Protein AF-A0A9D1VJF5-F1 (afdb_monomer_lite)

Foldseek 3Di:
DDCDPVVRDDDDQDDPPDGDDPVVVVVVVVVVVVVDDDDPDPDPDDDVVQLVVFFDDVVVVRDGD

Radius of gyration: 17.04 Å; chains: 1; bounding box: 33×30×39 Å

Sequence (65 aa):
IEVNIPKRILRIVGIAGEKKTPEEIEEILKERKKRWTPKPAKYEKGVLKIFSEKAVSPMKGGYMD

Secondary structure (DSSP, 8-state):
-EEETTTTEEE--EETTEE--HHHHHHHHHHHHHH--PPPPS--SSHHHHHHHHBPPGGGT--B-

Organism: NCBI:txid2838499

pLDDT: 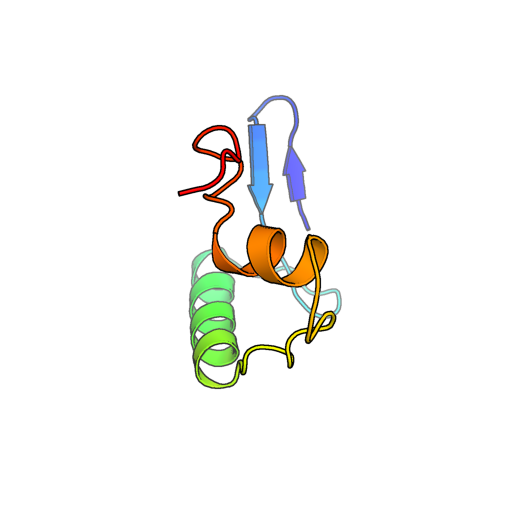mean 96.45, std 1.77, range [85.81, 98.38]

Structure (mmCIF, N/CA/C/O backbone):
data_AF-A0A9D1VJF5-F1
#
_entry.id   AF-A0A9D1VJF5-F1
#
loop_
_atom_site.group_PDB
_atom_site.id
_atom_site.type_s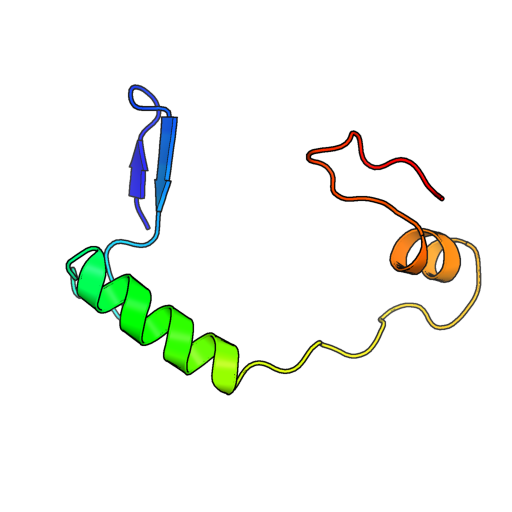ymbol
_atom_site.label_atom_id
_atom_site.label_alt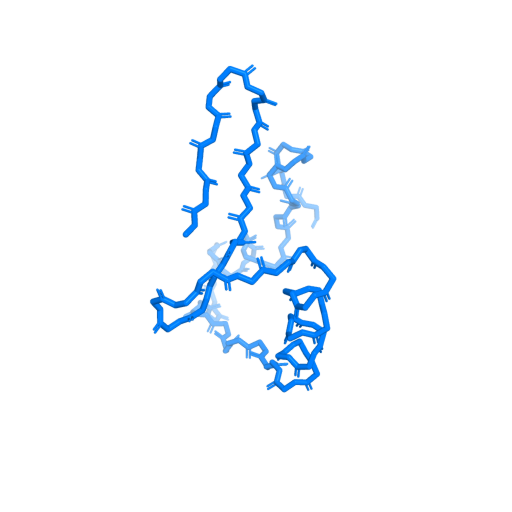_id
_atom_site.label_comp_id
_atom_site.label_asym_id
_atom_site.label_entity_id
_atom_site.label_seq_id
_atom_site.pdbx_PDB_ins_code
_atom_site.Cartn_x
_atom_site.Cartn_y
_atom_site.Cartn_z
_atom_site.occupancy
_atom_site.B_iso_or_equiv
_atom_site.auth_seq_id
_atom_site.auth_comp_id
_atom_site.auth_asym_id
_atom_site.auth_atom_id
_atom_site.pdbx_PDB_model_num
ATOM 1 N N . ILE A 1 1 ? -14.126 -0.618 6.529 1.00 94.31 1 ILE A N 1
ATOM 2 C CA . ILE A 1 1 ? -13.208 0.452 6.057 1.00 94.31 1 ILE A CA 1
ATOM 3 C C . ILE A 1 1 ? -13.968 1.767 6.162 1.00 94.31 1 ILE A C 1
ATOM 5 O O . ILE A 1 1 ? -15.172 1.749 5.939 1.00 94.31 1 ILE A O 1
ATOM 9 N N . GLU A 1 2 ? -13.307 2.857 6.544 1.00 96.25 2 GLU A N 1
ATOM 10 C CA . GLU A 1 2 ? -13.873 4.209 6.497 1.00 96.25 2 GLU A CA 1
ATOM 11 C C . GLU A 1 2 ? -13.288 4.969 5.305 1.00 96.25 2 GLU A C 1
ATOM 13 O O . GLU A 1 2 ? -12.067 5.017 5.142 1.00 96.25 2 GLU A O 1
ATOM 18 N N . VAL A 1 3 ? -14.170 5.584 4.515 1.00 97.75 3 VAL A N 1
ATOM 19 C CA . VAL A 1 3 ? -13.831 6.578 3.494 1.00 97.75 3 VAL A CA 1
ATOM 20 C C . VAL A 1 3 ? -14.537 7.870 3.882 1.00 97.75 3 VAL A C 1
ATOM 22 O O . VAL A 1 3 ? -15.764 7.941 3.858 1.00 97.75 3 VAL A O 1
ATOM 25 N N . ASN A 1 4 ? -13.772 8.884 4.268 1.00 97.88 4 ASN A N 1
ATOM 26 C CA . ASN A 1 4 ? -14.301 10.174 4.686 1.00 97.88 4 ASN A CA 1
ATOM 27 C C . ASN A 1 4 ? -13.810 11.254 3.721 1.00 97.88 4 ASN A C 1
ATOM 29 O O . ASN A 1 4 ? -12.669 11.704 3.824 1.00 97.88 4 ASN A O 1
ATOM 33 N N . ILE A 1 5 ? -14.666 11.656 2.778 1.00 97.75 5 ILE A N 1
ATOM 34 C CA . ILE A 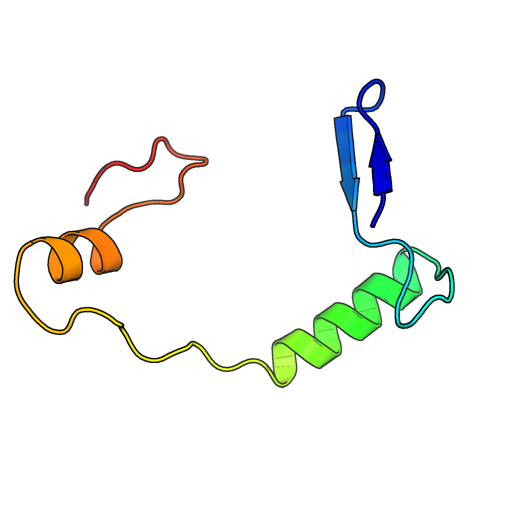1 5 ? -14.312 12.639 1.745 1.00 97.75 5 ILE A CA 1
ATOM 35 C C . ILE A 1 5 ? -14.035 14.026 2.345 1.00 97.75 5 ILE A C 1
ATOM 37 O O . ILE A 1 5 ? -12.959 14.560 2.073 1.00 97.75 5 ILE A O 1
ATOM 41 N N . PRO A 1 6 ? -14.901 14.597 3.213 1.00 98.38 6 PRO A N 1
ATOM 42 C CA . PRO A 1 6 ? -14.647 15.924 3.778 1.00 98.38 6 PRO A CA 1
ATOM 43 C C . PRO A 1 6 ? -13.342 16.002 4.575 1.00 98.38 6 PRO A C 1
ATOM 45 O O . PRO A 1 6 ? -12.595 16.968 4.447 1.00 98.38 6 PRO A O 1
ATOM 48 N N . LYS A 1 7 ? -13.039 14.966 5.369 1.00 98.06 7 LYS A N 1
ATOM 49 C CA . LYS A 1 7 ? -11.812 14.911 6.177 1.00 98.06 7 LYS A CA 1
ATOM 50 C C . LYS A 1 7 ? -10.603 14.365 5.410 1.00 98.06 7 LYS A C 1
ATOM 52 O O . LYS A 1 7 ? -9.504 14.392 5.950 1.00 98.06 7 LYS A O 1
ATOM 57 N N . ARG A 1 8 ? -10.792 13.875 4.178 1.00 97.62 8 ARG A N 1
ATOM 58 C CA . ARG A 1 8 ? -9.771 13.209 3.345 1.00 97.62 8 ARG A CA 1
ATOM 59 C C . ARG A 1 8 ? -9.097 12.024 4.051 1.00 97.62 8 ARG A C 1
ATOM 61 O O . ARG A 1 8 ? -7.884 11.852 3.976 1.00 97.62 8 ARG A O 1
ATOM 68 N N . ILE A 1 9 ? -9.888 11.209 4.750 1.00 97.38 9 ILE A N 1
ATOM 69 C CA . ILE A 1 9 ? -9.396 10.051 5.510 1.00 97.38 9 ILE A CA 1
ATOM 70 C C . ILE A 1 9 ? -9.789 8.756 4.802 1.00 97.38 9 ILE A C 1
ATOM 72 O O . ILE A 1 9 ? -10.955 8.548 4.466 1.00 97.38 9 ILE A O 1
ATOM 76 N N . LEU A 1 10 ? -8.816 7.857 4.660 1.00 97.25 10 LEU A N 1
ATOM 77 C CA . LEU A 1 10 ? -9.016 6.452 4.322 1.00 97.25 10 LEU A CA 1
ATOM 78 C C . LEU A 1 10 ? -8.347 5.602 5.405 1.00 97.25 10 LEU A C 1
ATOM 80 O O . LEU A 1 10 ? -7.135 5.698 5.590 1.00 97.25 10 LEU A O 1
ATOM 84 N N . ARG A 1 11 ? -9.116 4.781 6.129 1.00 97.12 11 ARG A N 1
ATOM 85 C CA . ARG A 1 11 ? -8.556 3.916 7.186 1.00 97.12 11 ARG A CA 1
ATOM 86 C C . ARG A 1 11 ? -9.357 2.640 7.429 1.00 97.12 11 ARG A C 1
ATOM 88 O O . ARG A 1 11 ? -10.539 2.526 7.095 1.00 97.12 11 ARG A O 1
ATOM 95 N N . ILE A 1 12 ? -8.705 1.660 8.045 1.00 97.69 12 ILE A N 1
ATOM 96 C CA . ILE A 1 12 ? -9.350 0.448 8.554 1.00 97.69 12 ILE A CA 1
ATOM 97 C C . ILE A 1 12 ? -9.890 0.774 9.954 1.00 97.69 12 ILE A C 1
ATOM 99 O O . ILE A 1 12 ? -9.153 1.281 10.784 1.00 97.69 12 ILE A O 1
ATOM 103 N N . VAL A 1 13 ? -11.178 0.516 10.197 1.00 97.31 13 VAL A N 1
ATOM 104 C CA . VAL A 1 13 ? -11.881 0.837 11.466 1.00 97.31 13 VAL A CA 1
ATOM 105 C C . VAL A 1 13 ? -12.539 -0.387 12.104 1.00 97.31 13 VAL A C 1
ATOM 107 O O . VAL A 1 13 ? -13.347 -0.273 13.020 1.00 97.31 13 VAL A O 1
ATOM 110 N N . GLY A 1 14 ? -12.280 -1.568 11.551 1.00 97.19 14 GLY A N 1
ATOM 111 C CA . GLY A 1 14 ? -12.940 -2.793 11.962 1.00 97.19 14 GLY A CA 1
ATOM 112 C C . GLY A 1 14 ? -12.480 -4.008 11.172 1.00 97.19 14 GLY A C 1
ATOM 113 O O . GLY A 1 14 ? -11.926 -3.877 10.075 1.00 97.19 14 GLY A O 1
ATOM 114 N N . ILE A 1 15 ? -12.697 -5.187 11.748 1.00 96.75 15 ILE A N 1
ATOM 115 C CA . ILE A 1 15 ? -12.264 -6.493 11.241 1.00 96.75 15 ILE A CA 1
ATOM 116 C C . ILE A 1 15 ? -13.411 -7.480 11.455 1.00 96.75 15 ILE A C 1
ATOM 118 O O . ILE A 1 15 ? -14.023 -7.474 12.513 1.00 96.75 15 ILE A O 1
ATOM 122 N N . ALA A 1 16 ? -13.699 -8.315 10.450 1.00 94.94 16 ALA A N 1
ATOM 123 C CA . ALA A 1 16 ? -14.734 -9.356 10.521 1.00 94.94 16 ALA A CA 1
ATOM 124 C C . ALA A 1 16 ? -16.130 -8.850 10.959 1.00 94.94 16 ALA A C 1
ATOM 126 O O . ALA A 1 16 ? -16.874 -9.561 11.618 1.00 94.94 16 ALA A O 1
ATOM 127 N N . GLY A 1 17 ? -16.492 -7.619 10.583 1.00 94.00 17 GLY A N 1
ATOM 128 C CA . GLY A 1 17 ? -17.785 -7.011 10.929 1.00 94.00 17 GLY A CA 1
ATOM 129 C C . GLY A 1 17 ? -17.799 -6.233 12.249 1.00 94.00 17 GLY A C 1
ATOM 130 O O . GLY A 1 17 ? -18.731 -5.468 12.480 1.00 94.00 17 GLY A O 1
ATOM 131 N N . GLU A 1 18 ? -16.750 -6.329 13.066 1.00 96.94 18 GLU A N 1
ATOM 132 C CA . GLU A 1 18 ? -16.642 -5.604 14.336 1.00 96.94 18 GLU A CA 1
ATOM 133 C C . GLU A 1 18 ? -15.844 -4.309 14.190 1.00 96.94 18 GLU A C 1
ATOM 135 O O . GLU A 1 18 ? -14.770 -4.300 13.580 1.00 96.94 18 GLU A O 1
ATOM 140 N N . LYS A 1 19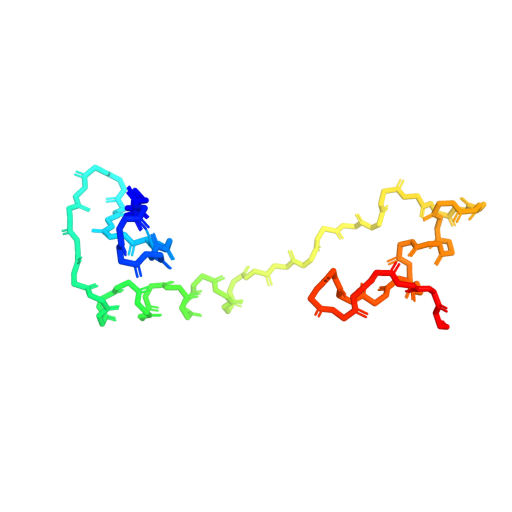 ? -16.333 -3.217 14.790 1.00 97.12 19 LYS A N 1
ATOM 141 C CA . LYS A 1 19 ? -15.561 -1.973 14.918 1.00 97.12 19 LYS A CA 1
ATOM 142 C C . LYS A 1 19 ? -14.456 -2.145 15.960 1.00 97.12 19 LYS A C 1
ATOM 144 O O . LYS A 1 19 ? -14.667 -2.802 16.973 1.00 97.12 19 LYS A O 1
ATOM 149 N N . LYS A 1 20 ? -13.301 -1.536 15.700 1.00 97.38 20 LYS A N 1
ATOM 150 C CA . LYS A 1 20 ? -12.126 -1.548 16.582 1.00 97.38 20 LYS A CA 1
ATOM 151 C C . LYS A 1 20 ? -11.524 -0.153 16.686 1.00 97.38 20 LYS A C 1
ATOM 153 O O . LYS A 1 20 ? -11.744 0.679 15.796 1.00 97.38 20 LYS A O 1
ATOM 158 N N . THR A 1 21 ? -10.793 0.106 17.762 1.00 97.44 21 THR A N 1
ATOM 159 C CA . THR A 1 21 ? -10.092 1.381 17.941 1.00 97.44 21 THR A CA 1
ATOM 160 C C . THR A 1 21 ? -8.879 1.474 17.006 1.00 97.44 21 THR A C 1
ATOM 162 O O . THR A 1 21 ? -8.420 0.456 16.474 1.00 97.44 21 THR A O 1
ATOM 165 N N . PRO A 1 22 ? -8.346 2.683 16.759 1.00 96.31 22 PRO A N 1
ATOM 166 C CA . PRO A 1 22 ? -7.121 2.848 15.981 1.00 96.31 22 PRO A CA 1
ATOM 167 C C . PRO A 1 22 ? -5.943 2.024 16.518 1.00 96.31 22 PRO A C 1
ATOM 169 O O . PRO A 1 22 ? -5.232 1.407 15.728 1.00 96.31 22 PRO A O 1
ATOM 172 N N . GLU A 1 23 ? -5.784 1.958 17.840 1.00 97.62 23 GLU A N 1
ATOM 173 C CA . GLU A 1 23 ? -4.689 1.257 18.520 1.00 97.62 23 GLU A CA 1
ATOM 174 C C . GLU A 1 23 ? -4.802 -0.263 18.333 1.00 97.62 23 GLU A C 1
ATOM 176 O O . GLU A 1 23 ? -3.823 -0.931 17.999 1.00 97.62 23 GLU A O 1
ATOM 181 N N . GLU A 1 24 ? -6.014 -0.814 18.466 1.00 97.56 24 GLU A N 1
ATOM 182 C CA . GLU A 1 24 ? -6.275 -2.233 18.199 1.00 97.56 24 GLU A CA 1
ATOM 183 C C . GLU A 1 24 ? -5.998 -2.591 16.734 1.00 97.56 24 GLU A C 1
ATOM 185 O O . GLU A 1 24 ? -5.418 -3.637 16.433 1.00 97.56 24 GLU A O 1
ATOM 190 N N . ILE A 1 25 ? -6.407 -1.724 15.800 1.00 98.00 25 ILE A N 1
ATOM 191 C CA . ILE A 1 25 ? -6.121 -1.918 14.376 1.00 98.00 25 ILE A CA 1
ATOM 192 C C . ILE A 1 25 ? -4.613 -1.888 14.122 1.00 98.00 25 ILE A C 1
ATOM 194 O O . ILE A 1 25 ? -4.122 -2.722 13.359 1.00 98.00 25 ILE A O 1
ATOM 198 N N . GLU A 1 26 ? -3.875 -0.973 14.747 1.00 97.88 26 GLU A N 1
ATOM 199 C CA . GLU A 1 26 ? -2.427 -0.867 14.579 1.00 97.88 26 GLU A CA 1
ATOM 200 C C . GLU A 1 26 ? -1.695 -2.127 15.059 1.00 97.88 26 GLU A C 1
ATOM 202 O O . GLU A 1 26 ? -0.884 -2.679 14.305 1.00 97.88 26 GLU A O 1
ATOM 207 N N . GLU A 1 27 ? -2.040 -2.652 16.238 1.00 98.00 27 GLU A N 1
ATOM 208 C CA . GLU A 1 27 ? -1.421 -3.883 16.743 1.00 98.00 27 GLU A CA 1
ATOM 209 C C . GLU A 1 27 ? -1.750 -5.085 15.840 1.00 98.00 27 GLU A C 1
ATOM 211 O O . GLU A 1 27 ? -0.854 -5.836 15.440 1.00 98.00 27 GLU A O 1
ATOM 216 N N . ILE A 1 28 ? -3.001 -5.216 15.383 1.00 97.62 28 ILE A N 1
ATOM 217 C CA . ILE A 1 28 ? -3.384 -6.302 14.467 1.00 97.62 28 ILE A CA 1
ATOM 218 C C . ILE A 1 28 ? -2.652 -6.188 13.121 1.00 97.62 28 ILE A C 1
ATOM 220 O O . ILE A 1 28 ? -2.209 -7.197 12.557 1.00 97.62 28 ILE A O 1
ATOM 224 N N . LEU A 1 29 ? -2.511 -4.980 12.570 1.00 97.56 29 LEU A N 1
ATOM 225 C CA . LEU A 1 29 ? -1.778 -4.772 11.319 1.00 97.56 29 LEU A CA 1
ATOM 226 C C . LEU A 1 29 ? -0.287 -5.079 11.482 1.00 97.56 29 LEU A C 1
ATOM 228 O O . LEU A 1 29 ? 0.305 -5.684 10.583 1.00 97.56 29 LEU A O 1
ATOM 232 N N . LYS A 1 30 ? 0.306 -4.743 12.629 1.00 98.00 30 LYS A N 1
ATOM 233 C CA . LYS A 1 30 ? 1.691 -5.089 12.968 1.00 98.00 30 LYS A CA 1
ATOM 234 C C . LYS A 1 30 ? 1.888 -6.603 13.033 1.00 98.00 30 LYS A C 1
ATOM 236 O O . LYS A 1 30 ? 2.830 -7.120 12.429 1.00 98.00 30 LYS A O 1
ATOM 241 N N . GLU A 1 31 ? 0.979 -7.336 13.673 1.00 97.88 31 GLU A N 1
ATOM 242 C CA . GLU A 1 31 ? 1.014 -8.803 13.692 1.00 97.88 31 GLU A CA 1
ATOM 243 C C . GLU A 1 31 ? 0.820 -9.440 12.310 1.00 97.88 31 GLU A C 1
ATOM 245 O O . GLU A 1 31 ? 1.459 -10.445 11.985 1.00 97.88 31 GLU A O 1
ATOM 250 N N . ARG A 1 32 ? -0.070 -8.885 11.480 1.00 97.50 32 ARG A N 1
ATOM 251 C CA . ARG A 1 32 ? -0.273 -9.359 10.102 1.00 97.50 32 ARG A CA 1
ATOM 252 C C . ARG A 1 32 ? 0.958 -9.106 9.247 1.00 97.50 32 ARG A C 1
ATOM 254 O O . ARG A 1 32 ? 1.347 -9.987 8.488 1.00 97.50 32 ARG A O 1
ATOM 261 N N . LYS A 1 33 ? 1.604 -7.948 9.410 1.00 97.50 33 LYS A N 1
ATOM 262 C CA . LYS A 1 33 ? 2.841 -7.598 8.706 1.00 97.50 33 LYS A CA 1
ATOM 263 C C . LYS A 1 33 ? 3.980 -8.564 9.039 1.00 97.50 33 LYS A C 1
ATOM 265 O O . LYS A 1 33 ? 4.702 -8.948 8.131 1.00 97.50 33 LYS A O 1
ATOM 270 N N . LYS A 1 34 ? 4.097 -9.017 10.296 1.00 97.62 34 LYS A N 1
ATOM 271 C CA . LYS A 1 34 ? 5.075 -10.054 10.693 1.00 97.62 34 LYS A CA 1
ATOM 272 C C . LYS A 1 34 ? 4.871 -11.384 9.954 1.00 97.62 34 LYS A C 1
ATOM 274 O O . LYS A 1 34 ? 5.838 -12.089 9.703 1.00 97.62 34 LYS A O 1
ATOM 279 N N . ARG A 1 35 ? 3.622 -11.727 9.623 1.00 97.31 35 ARG A N 1
ATOM 280 C CA . ARG A 1 35 ? 3.243 -12.961 8.906 1.00 97.31 35 ARG A CA 1
ATOM 281 C C . ARG A 1 35 ? 3.191 -12.789 7.386 1.00 97.31 35 ARG A C 1
ATOM 283 O O . ARG A 1 35 ? 2.945 -13.756 6.672 1.00 97.31 35 ARG A O 1
ATOM 290 N N . TRP A 1 36 ? 3.353 -11.567 6.890 1.00 97.81 36 TRP A N 1
ATOM 291 C CA . TRP A 1 36 ? 3.178 -11.261 5.480 1.00 97.81 36 TRP A CA 1
ATOM 292 C C . TRP A 1 36 ? 4.432 -11.614 4.686 1.00 97.81 36 TRP A C 1
ATOM 294 O O . TRP A 1 36 ? 5.535 -11.192 5.028 1.00 97.81 36 TRP A O 1
ATOM 304 N N . THR A 1 37 ? 4.241 -12.338 3.586 1.00 96.62 37 THR A N 1
ATOM 305 C CA . THR A 1 37 ? 5.279 -12.622 2.597 1.00 96.62 37 THR A CA 1
ATOM 306 C C . THR A 1 37 ? 4.912 -11.982 1.257 1.00 96.62 37 THR A C 1
ATOM 308 O O . THR A 1 37 ? 3.734 -11.959 0.875 1.00 96.62 37 THR A O 1
ATOM 311 N N . PRO A 1 38 ? 5.895 -11.427 0.525 1.00 95.06 38 PRO A N 1
ATOM 312 C CA . PRO A 1 38 ? 5.647 -10.883 -0.800 1.00 95.06 38 PRO A CA 1
ATOM 313 C C . PRO A 1 38 ? 5.206 -11.996 -1.755 1.00 95.06 38 PRO A C 1
ATOM 315 O O . PRO A 1 38 ? 5.706 -13.120 -1.707 1.00 95.06 38 PRO A O 1
ATOM 318 N N . LYS A 1 39 ? 4.264 -11.676 -2.648 1.00 94.94 39 LYS A N 1
ATOM 319 C CA . LYS A 1 39 ? 3.881 -12.587 -3.733 1.00 94.94 39 LYS A CA 1
ATOM 320 C C . LYS A 1 39 ? 5.046 -12.731 -4.723 1.00 94.94 39 LYS A C 1
ATOM 322 O O . LYS A 1 39 ? 5.768 -11.752 -4.922 1.00 94.94 39 LYS A O 1
ATOM 327 N N . PRO A 1 40 ? 5.204 -13.897 -5.375 1.00 94.81 40 PRO A N 1
ATOM 328 C CA . PRO A 1 40 ? 6.182 -14.042 -6.446 1.00 94.81 40 PRO A CA 1
ATOM 329 C C . PRO A 1 40 ? 5.894 -13.045 -7.576 1.00 94.81 40 PRO A C 1
ATOM 331 O O . PRO A 1 40 ? 4.739 -12.677 -7.821 1.00 94.81 40 PRO A O 1
ATOM 334 N N . ALA A 1 41 ? 6.951 -12.600 -8.257 1.00 94.94 41 ALA A N 1
ATOM 335 C CA . ALA A 1 41 ? 6.826 -11.697 -9.393 1.00 94.94 41 ALA A CA 1
ATOM 336 C C . ALA A 1 41 ? 5.969 -12.347 -10.488 1.00 94.94 41 ALA A C 1
ATOM 338 O O . ALA A 1 41 ? 6.206 -13.482 -10.888 1.00 94.94 41 ALA A O 1
ATOM 339 N N . LYS A 1 42 ? 4.961 -11.619 -10.982 1.00 96.56 42 LYS A N 1
ATOM 340 C CA . LYS A 1 42 ? 4.065 -12.125 -12.034 1.00 96.56 42 LYS A CA 1
ATOM 341 C C . LYS A 1 42 ? 4.760 -12.215 -13.397 1.00 96.56 42 LYS A C 1
ATOM 343 O O . LYS A 1 42 ? 4.424 -13.081 -14.198 1.00 96.56 42 LYS A O 1
ATOM 348 N N . TYR A 1 43 ? 5.673 -11.287 -13.678 1.00 97.00 43 TYR A N 1
ATOM 349 C CA . TYR A 1 43 ? 6.386 -11.194 -14.949 1.00 97.00 43 TYR A CA 1
ATOM 350 C C . TYR A 1 43 ? 7.861 -11.482 -14.714 1.00 97.00 43 TYR A C 1
ATOM 352 O O . TYR A 1 43 ? 8.530 -10.740 -14.004 1.00 97.00 43 TYR A O 1
ATOM 360 N N . GLU A 1 44 ? 8.367 -12.549 -15.325 1.00 95.38 44 GLU A N 1
ATOM 361 C CA . GLU A 1 44 ? 9.751 -12.991 -15.125 1.00 95.38 44 GLU A CA 1
ATOM 362 C C . GLU A 1 44 ? 10.722 -12.413 -16.163 1.00 95.38 44 GLU A C 1
ATOM 364 O O . GLU A 1 44 ? 11.935 -12.453 -15.960 1.00 95.38 44 GLU A O 1
ATOM 369 N N . LYS A 1 45 ? 10.211 -11.896 -17.292 1.00 96.12 45 LYS A N 1
ATOM 370 C CA . LYS A 1 45 ? 10.993 -11.388 -18.435 1.00 96.12 45 LYS A CA 1
ATOM 371 C C . LYS A 1 45 ? 10.278 -10.231 -19.143 1.00 96.12 45 LYS A C 1
ATOM 373 O O . LYS A 1 45 ? 9.074 -10.036 -18.986 1.00 96.12 45 LYS A O 1
ATOM 378 N N . GLY A 1 46 ? 11.029 -9.494 -19.962 1.00 97.19 46 GLY A N 1
ATOM 379 C CA . GLY A 1 46 ? 10.513 -8.423 -20.817 1.00 97.19 46 GLY A CA 1
ATOM 380 C C . GLY A 1 46 ? 10.249 -7.101 -20.091 1.00 97.19 46 GLY A C 1
ATOM 381 O O . GLY A 1 46 ? 10.592 -6.923 -18.923 1.00 97.19 46 GLY A O 1
ATOM 382 N N . VAL A 1 47 ? 9.620 -6.163 -20.804 1.00 97.00 47 VAL A N 1
ATOM 383 C CA . VAL A 1 47 ? 9.392 -4.779 -20.347 1.00 97.00 47 VAL A CA 1
ATOM 384 C C . VAL A 1 47 ? 8.613 -4.688 -19.031 1.00 97.00 47 VAL A C 1
ATOM 386 O O . VAL A 1 47 ? 8.933 -3.857 -18.187 1.00 97.00 47 VAL A O 1
ATOM 389 N N . LEU A 1 48 ? 7.637 -5.571 -18.801 1.00 96.88 48 LEU A N 1
ATOM 390 C CA . LEU A 1 48 ? 6.836 -5.544 -17.573 1.00 96.88 48 LEU A CA 1
ATOM 391 C C . LEU A 1 48 ? 7.622 -5.988 -16.336 1.00 96.88 48 LEU A C 1
ATOM 393 O O . LEU A 1 48 ? 7.354 -5.478 -15.250 1.00 96.88 48 LEU A O 1
ATOM 397 N N . LYS A 1 49 ? 8.606 -6.884 -16.497 1.00 96.81 49 LYS A N 1
ATOM 398 C CA . LYS A 1 49 ? 9.537 -7.237 -15.417 1.00 96.81 49 LYS A CA 1
ATOM 399 C C . LYS A 1 49 ? 10.340 -6.002 -15.006 1.00 96.81 49 LYS A C 1
ATOM 401 O O . LYS A 1 49 ? 10.303 -5.622 -13.841 1.00 96.81 49 LYS A O 1
ATOM 406 N N . ILE A 1 50 ? 10.965 -5.339 -15.985 1.00 95.94 50 ILE A N 1
ATOM 407 C CA . ILE A 1 50 ? 11.771 -4.124 -15.778 1.00 95.94 50 ILE A CA 1
ATOM 408 C C . ILE A 1 50 ? 10.933 -3.048 -15.084 1.00 95.94 50 ILE A C 1
ATOM 410 O O . ILE A 1 50 ? 11.343 -2.527 -14.053 1.00 95.94 50 ILE A O 1
ATOM 414 N N . PHE A 1 51 ? 9.729 -2.772 -15.592 1.00 95.62 51 PHE A N 1
ATOM 415 C CA . PHE A 1 51 ? 8.826 -1.803 -14.974 1.00 95.62 51 PHE A CA 1
ATOM 416 C C . PHE A 1 51 ? 8.491 -2.176 -13.523 1.00 95.62 51 PHE A C 1
ATOM 418 O O . PHE A 1 51 ? 8.606 -1.336 -12.638 1.00 95.62 51 PHE A O 1
ATOM 425 N N . SER A 1 52 ? 8.131 -3.435 -13.247 1.00 94.12 52 SER A N 1
ATOM 426 C CA . SER A 1 52 ? 7.781 -3.867 -11.886 1.00 94.12 52 SER A CA 1
ATOM 427 C C . SER A 1 52 ? 8.944 -3.811 -10.888 1.00 94.12 52 SER A C 1
ATOM 429 O O . SER A 1 52 ? 8.701 -3.683 -9.691 1.00 94.12 52 SER A O 1
ATOM 431 N N . GLU A 1 53 ? 10.187 -3.896 -11.369 1.00 94.00 53 GLU A N 1
ATOM 432 C CA . GLU A 1 53 ? 11.402 -3.834 -10.547 1.00 94.00 53 GLU A CA 1
ATOM 433 C C . GLU A 1 53 ? 11.917 -2.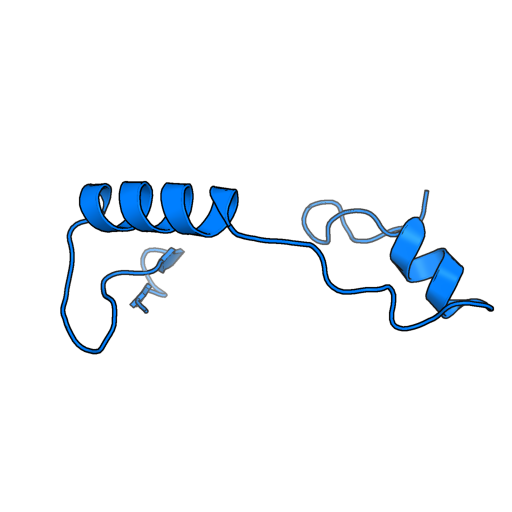399 -10.358 1.00 94.00 53 GLU A C 1
ATOM 435 O O . GLU A 1 53 ? 12.547 -2.115 -9.340 1.00 94.00 53 GLU A O 1
ATOM 440 N N . LYS A 1 54 ? 11.676 -1.509 -11.331 1.00 95.94 54 LYS A N 1
ATOM 441 C CA . LYS A 1 54 ? 12.273 -0.164 -11.392 1.00 95.94 54 LYS A CA 1
ATOM 442 C C . LYS A 1 54 ? 11.307 0.992 -11.163 1.00 95.94 54 LYS A C 1
ATOM 444 O O . LYS A 1 54 ? 11.753 2.112 -10.928 1.00 95.94 54 LYS A O 1
ATOM 449 N N . ALA A 1 55 ? 9.998 0.765 -11.247 1.00 96.62 55 ALA A N 1
ATOM 450 C CA . ALA A 1 55 ? 9.026 1.824 -11.010 1.00 96.62 55 ALA A CA 1
ATOM 451 C C . ALA A 1 55 ? 9.071 2.290 -9.547 1.00 96.62 55 ALA A C 1
ATOM 453 O O . ALA A 1 55 ? 8.932 1.496 -8.612 1.00 96.62 55 ALA A O 1
ATOM 454 N N . VAL A 1 56 ? 9.214 3.599 -9.343 1.00 96.94 56 VAL A N 1
ATOM 455 C CA . VAL A 1 56 ? 9.112 4.196 -8.012 1.00 96.94 56 VAL A CA 1
ATOM 456 C C . VAL A 1 56 ? 7.655 4.263 -7.547 1.00 96.94 56 VAL A C 1
ATOM 458 O O . VAL A 1 56 ? 6.709 4.086 -8.315 1.00 96.94 56 VAL A O 1
ATOM 461 N N . SER A 1 57 ? 7.454 4.566 -6.262 1.00 95.69 57 SER A N 1
ATOM 462 C CA . SER A 1 57 ? 6.113 4.764 -5.703 1.00 95.69 57 SER A CA 1
ATOM 463 C C . SER A 1 57 ? 5.291 5.769 -6.531 1.00 95.69 57 SER A C 1
ATOM 465 O O . SER A 1 57 ? 5.812 6.834 -6.877 1.00 95.69 57 SER A O 1
ATOM 467 N N . PRO A 1 58 ? 3.987 5.520 -6.764 1.00 95.75 58 PRO A N 1
ATOM 468 C CA . PRO A 1 58 ? 3.082 6.499 -7.368 1.00 95.75 58 PRO A CA 1
ATOM 469 C C . PRO A 1 58 ? 3.037 7.831 -6.610 1.00 95.75 58 PRO A C 1
ATOM 471 O O . PRO A 1 58 ? 2.839 8.877 -7.217 1.00 95.75 58 PRO A O 1
ATOM 474 N N . MET A 1 59 ? 3.311 7.819 -5.299 1.00 96.50 59 MET A N 1
ATOM 475 C CA . MET A 1 59 ? 3.445 9.049 -4.506 1.00 96.50 59 MET A CA 1
ATOM 476 C C . MET A 1 59 ? 4.611 9.940 -4.963 1.00 96.50 59 MET A C 1
ATOM 478 O O . MET A 1 59 ? 4.632 11.123 -4.641 1.00 96.50 59 MET A O 1
ATOM 482 N N . LYS A 1 60 ? 5.580 9.376 -5.693 1.00 96.19 60 LYS A N 1
ATOM 483 C CA . LYS A 1 60 ? 6.727 10.069 -6.296 1.00 96.19 60 LYS A CA 1
ATOM 484 C C . LYS A 1 60 ? 6.584 10.242 -7.816 1.00 96.19 60 LYS A C 1
ATOM 486 O O . LYS A 1 60 ? 7.554 10.590 -8.477 1.00 96.19 60 LYS A O 1
ATOM 491 N N . GLY A 1 61 ? 5.407 9.971 -8.382 1.00 94.88 61 GLY A N 1
ATOM 492 C CA . GLY A 1 61 ? 5.139 10.120 -9.816 1.00 94.88 61 GLY A CA 1
ATOM 493 C C . GLY A 1 61 ? 5.338 8.859 -10.664 1.00 94.88 61 GLY A C 1
ATOM 494 O O . GLY A 1 61 ? 5.069 8.909 -11.858 1.00 94.88 61 GLY A O 1
ATOM 495 N N . GLY A 1 62 ? 5.755 7.728 -10.080 1.00 94.38 62 GLY A N 1
ATOM 496 C CA . GLY A 1 62 ? 5.741 6.426 -10.768 1.00 94.38 62 GLY A CA 1
ATOM 497 C C . GLY A 1 62 ? 6.684 6.285 -11.971 1.00 94.38 62 GLY A C 1
ATOM 498 O O . GLY A 1 62 ? 6.431 5.454 -12.840 1.00 94.38 62 GLY A O 1
ATOM 499 N N . TYR A 1 63 ? 7.746 7.091 -12.046 1.00 95.62 63 TYR A N 1
ATOM 500 C CA . TYR A 1 63 ? 8.784 6.963 -13.072 1.00 95.62 63 TYR A CA 1
ATOM 501 C C . TYR A 1 63 ? 9.680 5.732 -12.824 1.00 95.62 63 TYR A C 1
ATOM 503 O O . TYR A 1 63 ? 9.611 5.107 -11.766 1.00 95.62 63 TYR A O 1
ATOM 511 N N . MET A 1 64 ? 10.506 5.365 -13.805 1.00 95.25 64 MET A N 1
ATOM 512 C CA . MET A 1 64 ? 11.454 4.245 -13.697 1.00 95.25 64 MET A CA 1
ATOM 513 C C . MET A 1 64 ? 12.868 4.748 -13.384 1.00 95.25 64 MET A C 1
ATOM 515 O O . MET A 1 64 ? 13.294 5.722 -14.003 1.00 95.25 64 MET A O 1
ATOM 519 N N . ASP A 1 65 ? 13.567 4.061 -12.474 1.00 85.81 65 ASP A N 1
ATOM 520 C CA . ASP A 1 65 ? 14.962 4.314 -12.050 1.00 85.81 65 ASP A CA 1
ATOM 521 C C . ASP A 1 65 ? 15.859 3.070 -12.240 1.00 85.81 65 ASP A C 1
ATOM 523 O O . ASP A 1 65 ? 15.434 1.940 -11.899 1.00 85.81 65 ASP A O 1
#